Protein AF-A0AAD9KW74-F1 (afdb_monomer)

Foldseek 3Di:
DDDDPPDDDPPPPQKAWDDWDDDDQKIKTWIWGFDDDVHTDIKTKIFIAGNVRHTQFIDIPDPVDPDGDDD

Solvent-accessible surface area (backbone atoms only — not comparable to full-atom values): 4507 Å² total; per-residue (Å²): 139,82,83,81,82,82,71,81,81,74,89,61,81,45,70,43,82,76,50,73,52,74,55,91,66,35,37,38,36,40,30,36,37,54,47,79,63,102,56,82,45,76,35,47,34,41,37,31,21,41,82,87,66,48,79,74,44,48,47,51,68,44,99,90,36,95,57,83,56,78,129

Organism: Ridgeia piscesae (NCBI:txid27915)

Structure (mmCIF, N/CA/C/O b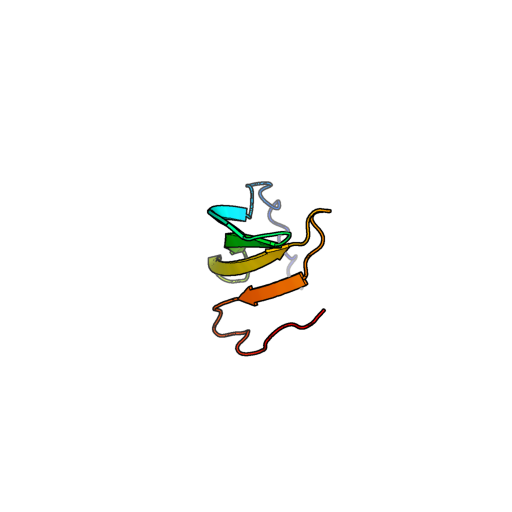ackbone):
data_AF-A0AAD9KW74-F1
#
_entry.id   AF-A0AAD9KW74-F1
#
loop_
_atom_site.group_PDB
_atom_site.id
_atom_site.type_symbol
_atom_site.label_atom_id
_atom_site.label_alt_id
_atom_site.label_comp_id
_atom_site.label_asym_id
_atom_site.label_entity_id
_atom_site.label_seq_id
_atom_site.pdbx_PDB_ins_code
_ato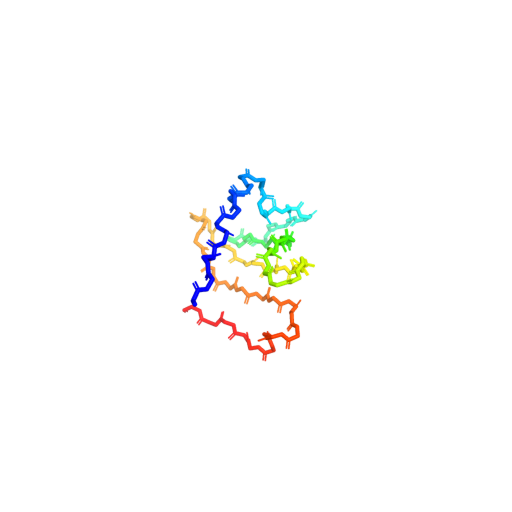m_site.Cartn_x
_atom_site.Cartn_y
_atom_site.Cartn_z
_atom_site.occupancy
_atom_site.B_iso_or_equiv
_atom_site.auth_seq_id
_atom_site.auth_comp_id
_atom_site.auth_asym_id
_atom_site.auth_atom_id
_atom_site.pdbx_PDB_model_num
ATOM 1 N N . MET A 1 1 ? 34.696 14.125 -20.660 1.00 40.16 1 MET A N 1
ATOM 2 C CA . MET A 1 1 ? 33.745 13.983 -19.536 1.00 40.16 1 MET A CA 1
ATOM 3 C C . MET A 1 1 ? 32.534 14.852 -19.851 1.00 40.16 1 MET A C 1
ATOM 5 O O . MET A 1 1 ? 32.693 16.060 -19.929 1.00 40.16 1 MET A O 1
ATOM 9 N N . GLN A 1 2 ? 31.386 14.257 -20.185 1.00 42.31 2 GLN A N 1
ATOM 10 C CA . GLN A 1 2 ? 30.176 15.003 -20.571 1.00 42.31 2 GLN A CA 1
ATOM 11 C C . GLN A 1 2 ? 29.311 15.299 -19.332 1.00 42.31 2 GLN A C 1
ATOM 13 O O . GLN A 1 2 ? 29.236 14.442 -18.448 1.00 42.31 2 GLN A O 1
ATOM 18 N N . PRO A 1 3 ? 28.661 16.473 -19.238 1.00 46.41 3 PRO A N 1
ATOM 19 C CA . PRO A 1 3 ? 27.876 16.840 -18.068 1.00 46.41 3 PRO A CA 1
ATOM 20 C C . PRO A 1 3 ? 26.538 16.087 -18.040 1.00 46.41 3 PRO A C 1
ATOM 22 O O . PRO A 1 3 ? 25.786 16.055 -19.013 1.00 46.41 3 PRO A O 1
ATOM 25 N N . LEU A 1 4 ? 26.231 15.483 -16.891 1.00 50.91 4 LEU A N 1
ATOM 26 C CA . LEU A 1 4 ? 24.934 14.876 -16.596 1.00 50.91 4 LEU A CA 1
ATOM 27 C C . LEU A 1 4 ? 23.863 15.973 -16.539 1.00 50.91 4 LEU A C 1
ATOM 29 O O . LEU A 1 4 ? 23.761 16.699 -15.552 1.00 50.91 4 LEU A O 1
ATOM 33 N N . HIS A 1 5 ? 23.042 16.077 -17.585 1.00 47.50 5 HIS A N 1
ATOM 34 C CA . HIS A 1 5 ? 21.837 16.905 -17.585 1.00 47.50 5 HIS A CA 1
ATOM 35 C C . HIS A 1 5 ? 20.891 16.472 -16.450 1.00 47.50 5 HIS A C 1
ATOM 37 O O . HIS A 1 5 ? 20.132 15.509 -16.581 1.00 47.50 5 HIS A O 1
ATOM 43 N N . HIS A 1 6 ? 20.916 17.205 -15.336 1.00 49.09 6 HIS A N 1
ATOM 44 C CA . HIS A 1 6 ? 19.902 17.136 -14.287 1.00 49.09 6 HIS A CA 1
ATOM 45 C C . HIS A 1 6 ? 18.581 17.682 -14.845 1.00 49.09 6 HIS A C 1
ATOM 47 O O . HIS A 1 6 ? 18.331 18.886 -14.849 1.00 49.09 6 HIS A O 1
ATOM 53 N N . LYS A 1 7 ? 17.727 16.791 -15.364 1.00 45.66 7 LYS A N 1
ATOM 54 C CA . LYS A 1 7 ? 16.336 17.139 -15.676 1.00 45.66 7 LYS A CA 1
ATOM 55 C C . LYS A 1 7 ? 15.589 17.422 -14.364 1.00 45.66 7 LYS A C 1
ATOM 57 O O . LYS A 1 7 ? 15.745 16.651 -13.415 1.00 45.66 7 LYS A O 1
ATOM 62 N N . PRO A 1 8 ? 14.755 18.474 -14.298 1.00 41.22 8 PRO A N 1
ATOM 63 C CA . PRO A 1 8 ? 13.995 18.794 -13.096 1.00 41.22 8 PRO A CA 1
ATOM 64 C C . PRO A 1 8 ? 13.074 17.622 -12.730 1.00 41.22 8 PRO A C 1
ATOM 66 O O . PRO A 1 8 ? 12.304 17.138 -13.566 1.00 41.22 8 PRO A O 1
ATOM 69 N N . ARG A 1 9 ? 13.165 17.152 -11.477 1.00 46.03 9 ARG A N 1
ATOM 70 C CA . ARG A 1 9 ? 12.236 16.174 -10.890 1.00 46.03 9 ARG A CA 1
ATOM 71 C C . ARG A 1 9 ? 10.831 16.768 -10.972 1.00 46.03 9 ARG A C 1
ATOM 73 O O . ARG A 1 9 ? 10.502 17.680 -10.220 1.00 46.03 9 ARG A O 1
ATOM 80 N N . ARG A 1 10 ? 9.998 16.266 -11.888 1.00 47.47 10 ARG A N 1
ATOM 81 C CA . ARG A 1 10 ? 8.570 16.599 -11.901 1.00 47.47 10 ARG A CA 1
ATOM 82 C C . ARG A 1 10 ? 7.980 16.166 -10.561 1.00 47.47 10 ARG A C 1
ATOM 84 O O . ARG A 1 10 ? 7.934 14.980 -10.258 1.00 47.47 10 ARG A O 1
ATOM 91 N N . THR A 1 11 ? 7.510 17.136 -9.791 1.00 48.12 11 THR A N 1
ATOM 92 C CA . THR A 1 11 ? 6.755 17.023 -8.534 1.00 48.12 11 THR A CA 1
ATOM 93 C C . THR A 1 11 ? 5.331 16.486 -8.761 1.00 48.12 11 THR A C 1
ATOM 95 O O . THR A 1 11 ? 4.367 16.917 -8.135 1.00 48.12 11 THR A O 1
ATOM 98 N N . GLY A 1 12 ? 5.172 15.552 -9.702 1.00 53.00 12 GLY A N 1
ATOM 99 C CA . GLY A 1 12 ? 3.904 14.900 -10.000 1.00 53.00 12 GLY A CA 1
ATOM 100 C C . GLY A 1 12 ? 3.714 13.727 -9.053 1.00 53.00 12 GLY A C 1
ATOM 101 O O . GLY A 1 12 ? 4.540 12.822 -9.045 1.00 53.00 12 GLY A O 1
ATOM 102 N N . ARG A 1 13 ? 2.648 13.776 -8.249 1.00 55.81 13 ARG A N 1
ATOM 103 C CA . ARG A 1 13 ? 2.265 12.776 -7.240 1.00 55.81 13 ARG A CA 1
ATOM 104 C C . ARG A 1 13 ? 2.587 11.353 -7.716 1.00 55.81 13 ARG A C 1
ATOM 106 O O . ARG A 1 13 ? 1.983 10.853 -8.661 1.00 55.81 13 ARG A O 1
ATOM 113 N N . PHE A 1 14 ? 3.563 10.733 -7.057 1.00 71.81 14 PHE A N 1
ATOM 114 C CA . PHE A 1 14 ? 4.089 9.415 -7.417 1.00 71.81 14 PHE A CA 1
ATOM 115 C C . PHE A 1 14 ? 3.150 8.280 -7.008 1.00 71.81 14 PHE A C 1
ATOM 117 O O . PHE A 1 14 ? 3.318 7.171 -7.492 1.00 71.81 14 PHE A O 1
ATOM 124 N N . ILE A 1 15 ? 2.160 8.558 -6.155 1.00 72.12 15 ILE A N 1
ATOM 125 C CA . ILE A 1 15 ? 1.259 7.566 -5.570 1.00 72.12 15 ILE A CA 1
ATOM 126 C C . ILE A 1 15 ? -0.158 7.790 -6.097 1.00 72.12 15 I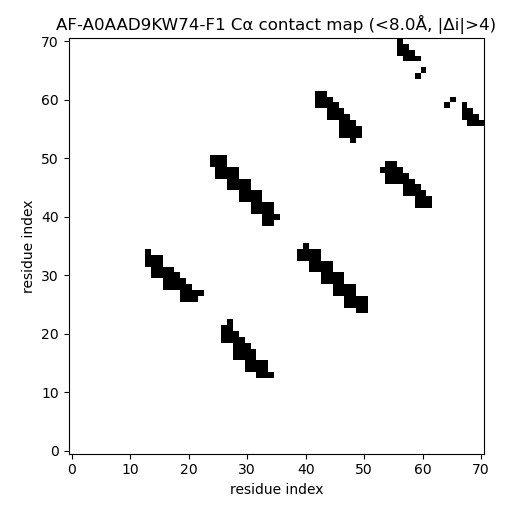LE A C 1
ATOM 128 O O . ILE A 1 15 ? -0.735 8.870 -5.955 1.00 72.12 15 ILE A O 1
ATOM 132 N N . ARG A 1 16 ? -0.721 6.740 -6.685 1.00 77.56 16 ARG A N 1
ATOM 133 C CA . ARG A 1 16 ? -2.116 6.608 -7.090 1.00 77.56 16 ARG A CA 1
ATOM 134 C C . ARG A 1 16 ? -2.779 5.602 -6.155 1.00 77.56 16 ARG A C 1
ATOM 136 O O . ARG A 1 16 ? -2.454 4.424 -6.185 1.00 77.56 16 ARG A O 1
ATOM 143 N N . PHE A 1 17 ? -3.715 6.042 -5.327 1.00 75.94 17 PHE A N 1
ATOM 144 C CA . PHE A 1 17 ? -4.498 5.127 -4.496 1.00 75.94 17 PHE A CA 1
ATOM 145 C C . PHE A 1 17 ? -5.568 4.454 -5.353 1.00 75.94 17 PHE A C 1
ATOM 147 O O . PHE A 1 17 ? -6.288 5.139 -6.081 1.00 75.94 17 PHE A O 1
ATOM 154 N N . VAL A 1 18 ? -5.631 3.122 -5.313 1.00 78.69 18 VAL A N 1
ATOM 155 C CA . VAL A 1 18 ? -6.536 2.345 -6.167 1.00 78.69 18 VAL A CA 1
ATOM 156 C C . VAL A 1 18 ? -7.740 1.889 -5.356 1.00 78.69 18 VAL A C 1
ATOM 158 O O . VAL A 1 18 ? -8.864 2.110 -5.802 1.00 78.69 18 VAL A O 1
ATOM 161 N N . ARG A 1 19 ? -7.529 1.286 -4.175 1.00 88.94 19 ARG A N 1
ATOM 162 C CA . ARG A 1 19 ? -8.592 0.820 -3.260 1.00 88.94 19 ARG A CA 1
ATOM 163 C C . ARG A 1 19 ? -8.088 0.755 -1.818 1.00 88.94 19 ARG A C 1
ATOM 165 O O . ARG A 1 19 ? -6.888 0.631 -1.593 1.00 88.94 19 ARG A O 1
ATOM 172 N N . PHE A 1 20 ? -9.005 0.781 -0.857 1.00 91.69 20 PHE A N 1
ATOM 173 C CA . PHE A 1 20 ? -8.713 0.454 0.536 1.00 91.69 20 PHE A CA 1
ATOM 174 C C . PHE A 1 20 ? -9.875 -0.321 1.157 1.00 91.69 20 PHE A C 1
ATOM 176 O O . PHE A 1 20 ? -11.010 -0.221 0.687 1.00 91.69 20 PHE A O 1
ATOM 183 N N . CYS A 1 21 ? -9.596 -1.081 2.208 1.00 93.44 21 CYS A N 1
ATOM 184 C CA . CYS A 1 21 ? -10.604 -1.640 3.098 1.00 93.44 21 CYS A CA 1
ATOM 185 C C . CYS A 1 21 ? -10.082 -1.618 4.538 1.00 93.44 21 CYS A C 1
ATOM 187 O O . CYS A 1 21 ? -8.877 -1.614 4.765 1.00 93.44 21 CYS A O 1
ATOM 189 N N . LYS A 1 22 ? -10.982 -1.581 5.519 1.00 94.12 22 LYS A N 1
ATOM 190 C CA . LYS A 1 22 ? -10.633 -1.684 6.940 1.00 94.12 22 LYS A CA 1
ATOM 191 C C . LYS A 1 22 ? -11.268 -2.952 7.499 1.00 94.12 22 LYS A C 1
ATOM 193 O O . LYS A 1 22 ? -12.420 -3.245 7.181 1.00 94.12 22 LYS A O 1
ATOM 198 N N . LYS A 1 23 ? -10.516 -3.696 8.304 1.00 92.00 23 LYS A N 1
ATOM 199 C CA . LYS A 1 23 ? -11.007 -4.833 9.081 1.00 92.00 23 LYS A CA 1
ATOM 200 C C . LYS A 1 23 ? -10.429 -4.717 10.484 1.00 92.00 23 LYS A C 1
ATOM 202 O O . LYS A 1 23 ? -9.211 -4.668 10.630 1.00 92.00 23 LYS A O 1
ATOM 207 N N . ASP A 1 24 ? -11.305 -4.680 11.482 1.00 93.31 24 ASP A N 1
ATOM 208 C CA . ASP A 1 24 ? -10.930 -4.486 12.883 1.00 93.31 24 ASP A CA 1
ATOM 209 C C . ASP A 1 24 ? -10.050 -3.226 13.033 1.00 93.31 24 ASP A C 1
ATOM 211 O O . ASP A 1 24 ? -10.414 -2.156 12.540 1.00 93.31 24 ASP A O 1
ATOM 215 N N . GLU A 1 25 ? -8.874 -3.366 13.636 1.00 93.00 25 GLU A N 1
ATOM 216 C CA . GLU A 1 25 ? -7.879 -2.308 13.851 1.00 93.00 25 GLU A CA 1
ATOM 217 C C . GLU A 1 25 ? -6.885 -2.158 12.681 1.00 93.00 25 GLU A C 1
ATOM 219 O O . GLU A 1 25 ? -5.910 -1.417 12.763 1.00 93.00 25 GLU A O 1
ATOM 224 N N . THR A 1 26 ? -7.098 -2.872 11.570 1.00 92.31 26 THR A N 1
ATOM 225 C CA . THR A 1 26 ? -6.172 -2.889 10.429 1.00 92.31 26 THR A CA 1
ATOM 226 C C . THR A 1 26 ? -6.790 -2.269 9.181 1.00 92.31 26 THR A C 1
ATOM 228 O O . THR A 1 26 ? -7.872 -2.651 8.730 1.00 92.31 26 THR A O 1
ATOM 231 N N . THR A 1 27 ? -6.066 -1.339 8.562 1.00 94.06 27 THR A N 1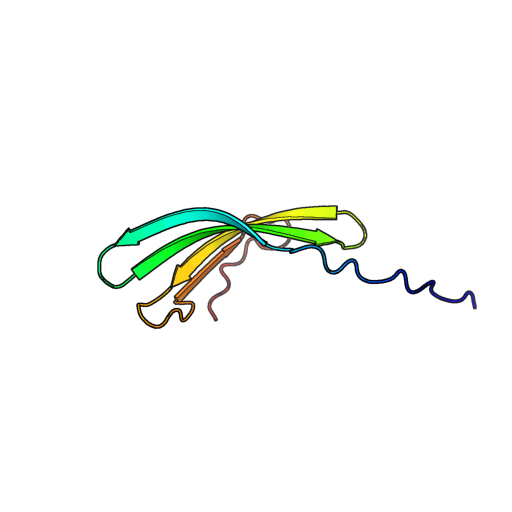
ATOM 232 C CA . THR A 1 27 ? -6.424 -0.756 7.263 1.00 94.06 27 THR A CA 1
ATOM 233 C C . THR A 1 27 ? -5.567 -1.365 6.164 1.00 94.06 27 THR A C 1
ATOM 235 O O . THR A 1 27 ? -4.351 -1.244 6.189 1.00 94.06 27 THR A O 1
ATOM 238 N N . PHE A 1 28 ? -6.185 -1.972 5.160 1.00 92.06 28 PHE A N 1
ATOM 239 C CA . PHE A 1 28 ? -5.514 -2.487 3.972 1.00 92.06 28 PHE A CA 1
ATOM 240 C C . PHE A 1 28 ? -5.645 -1.491 2.822 1.00 92.06 28 PHE A C 1
ATOM 242 O O . PHE A 1 28 ? -6.731 -0.987 2.532 1.00 92.06 28 PHE A O 1
ATOM 249 N N . LEU A 1 29 ? -4.540 -1.218 2.139 1.00 90.75 29 LEU A N 1
ATOM 250 C CA . LEU A 1 29 ? -4.451 -0.261 1.042 1.00 90.75 29 LEU A CA 1
ATOM 251 C C . LEU A 1 29 ? -3.834 -0.943 -0.170 1.00 90.75 29 LEU A C 1
ATOM 253 O O . LEU A 1 29 ? -2.706 -1.411 -0.092 1.00 90.75 29 LEU A O 1
ATOM 257 N N . ARG A 1 30 ? -4.525 -0.903 -1.310 1.00 90.19 30 ARG A N 1
ATOM 258 C CA . ARG A 1 30 ? -3.917 -1.175 -2.613 1.00 90.19 30 ARG A CA 1
ATOM 259 C C . ARG A 1 30 ? -3.616 0.142 -3.306 1.00 90.19 30 ARG A C 1
ATOM 261 O O . ARG A 1 30 ? -4.514 0.922 -3.648 1.00 90.19 30 ARG A O 1
ATOM 268 N N . THR A 1 31 ? -2.335 0.392 -3.517 1.00 87.69 31 THR A N 1
ATOM 269 C CA . THR A 1 31 ? -1.811 1.616 -4.119 1.00 87.69 31 THR A CA 1
ATOM 270 C C . THR A 1 31 ? -0.984 1.285 -5.347 1.00 87.69 31 THR A C 1
ATOM 272 O O . THR A 1 31 ? -0.535 0.163 -5.538 1.00 87.69 31 THR A O 1
ATOM 275 N N . GLN A 1 32 ? -0.805 2.269 -6.209 1.00 86.31 32 GLN A N 1
ATOM 276 C CA . GLN A 1 32 ? -0.021 2.160 -7.416 1.00 86.31 32 GLN A CA 1
ATOM 277 C C . GLN A 1 32 ? 0.983 3.309 -7.441 1.00 86.31 32 GLN A C 1
ATOM 279 O O . GLN A 1 32 ? 0.604 4.478 -7.473 1.00 86.31 32 GLN A O 1
ATOM 284 N N . CYS A 1 33 ? 2.272 2.996 -7.413 1.00 82.19 33 CYS A N 1
ATOM 285 C CA . CYS A 1 33 ? 3.340 3.980 -7.449 1.00 82.19 33 CYS A CA 1
ATOM 286 C C . CYS A 1 33 ? 3.975 4.036 -8.838 1.00 82.19 33 CYS A C 1
ATOM 288 O O . CYS A 1 33 ? 4.348 3.010 -9.401 1.00 82.19 33 CYS A O 1
ATOM 290 N N . ARG A 1 34 ? 4.143 5.233 -9.399 1.00 79.12 34 ARG A N 1
ATOM 291 C CA . ARG A 1 34 ? 4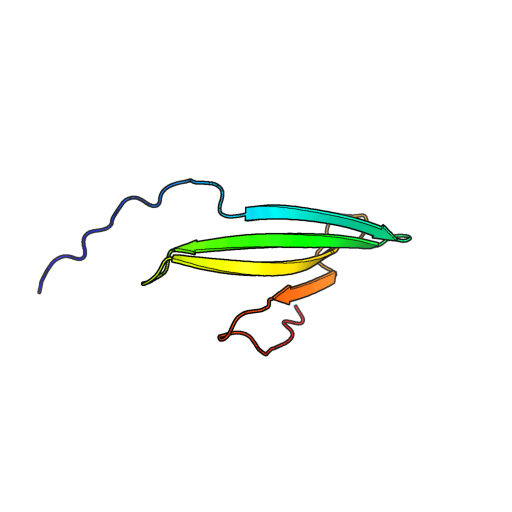.905 5.423 -10.636 1.00 79.12 34 ARG A CA 1
ATOM 292 C C . ARG A 1 34 ? 6.325 5.842 -10.294 1.00 79.12 34 ARG A C 1
ATOM 294 O O . ARG A 1 34 ? 6.553 6.977 -9.890 1.00 79.12 34 ARG A O 1
ATOM 301 N N . ALA A 1 35 ? 7.292 4.967 -10.537 1.00 74.56 35 ALA A N 1
ATOM 302 C CA . ALA A 1 35 ? 8.702 5.299 -10.411 1.00 74.56 35 ALA A CA 1
ATOM 303 C C . ALA A 1 35 ? 9.289 5.677 -11.774 1.00 74.56 35 ALA A C 1
ATOM 305 O O . ALA A 1 35 ? 9.221 4.922 -12.748 1.00 74.56 35 ALA A O 1
ATOM 306 N N . GLN A 1 36 ? 9.906 6.854 -11.844 1.00 68.12 36 GLN A N 1
ATOM 307 C CA . GLN A 1 36 ? 10.689 7.262 -13.003 1.00 68.12 36 GLN A CA 1
ATOM 308 C C . GLN A 1 36 ? 12.162 6.914 -12.763 1.00 68.12 36 GLN A C 1
ATOM 310 O O . GLN A 1 36 ? 12.875 7.642 -12.077 1.00 68.12 36 GLN A O 1
ATOM 315 N N . MET A 1 37 ? 12.601 5.781 -13.316 1.00 70.88 37 MET A N 1
ATOM 316 C CA . MET A 1 37 ? 14.007 5.359 -13.340 1.00 70.88 37 MET A CA 1
ATOM 317 C C . MET A 1 37 ? 14.571 5.577 -14.759 1.00 70.88 37 MET A C 1
ATOM 319 O O . MET A 1 37 ? 14.178 6.523 -15.441 1.00 70.88 37 MET A O 1
ATOM 323 N N . ARG A 1 38 ? 15.455 4.693 -15.258 1.00 70.12 38 ARG A N 1
ATOM 324 C CA . ARG A 1 38 ? 15.856 4.689 -16.685 1.00 70.12 38 ARG A CA 1
ATOM 325 C C . ARG A 1 38 ? 14.659 4.496 -17.628 1.00 70.12 38 ARG A C 1
ATOM 327 O O . ARG A 1 38 ? 14.670 5.003 -18.744 1.00 70.12 38 ARG A O 1
ATOM 334 N N . ARG A 1 39 ? 13.629 3.779 -17.171 1.00 67.62 39 ARG A N 1
ATOM 335 C CA . ARG A 1 39 ? 12.303 3.671 -17.794 1.00 67.62 39 ARG A CA 1
ATOM 336 C C . ARG A 1 39 ? 11.246 4.054 -16.753 1.00 67.62 39 ARG A C 1
ATOM 338 O O . ARG A 1 39 ? 11.493 3.949 -15.552 1.00 67.62 39 ARG A O 1
ATOM 345 N N . CYS A 1 40 ? 10.096 4.540 -17.213 1.00 72.00 40 CYS A N 1
ATOM 346 C CA . CYS A 1 40 ? 8.939 4.757 -16.346 1.00 72.00 40 CYS A CA 1
ATOM 347 C C . CYS A 1 40 ? 8.292 3.406 -16.045 1.00 72.00 40 CYS A C 1
ATOM 349 O O . CYS A 1 40 ? 7.787 2.772 -16.968 1.00 72.00 40 CYS A O 1
ATOM 351 N N . THR A 1 41 ? 8.275 3.018 -14.774 1.00 75.75 41 THR A N 1
ATOM 352 C CA . THR A 1 41 ? 7.652 1.778 -14.306 1.00 75.75 41 THR A CA 1
ATOM 353 C C . THR A 1 41 ? 6.553 2.111 -13.312 1.00 75.75 41 THR A C 1
ATOM 355 O O . THR A 1 41 ? 6.665 3.059 -12.532 1.00 75.75 41 THR A O 1
ATOM 358 N N . THR A 1 42 ? 5.484 1.331 -13.359 1.00 79.62 42 THR A N 1
ATOM 359 C CA . THR A 1 42 ? 4.371 1.410 -12.423 1.00 79.62 42 THR A CA 1
ATOM 360 C C . THR A 1 42 ? 4.406 0.169 -11.539 1.00 79.62 42 THR A C 1
ATOM 362 O O . THR A 1 42 ? 4.553 -0.933 -12.059 1.00 79.62 42 THR A O 1
ATOM 365 N N . TYR A 1 43 ? 4.302 0.362 -10.230 1.00 80.12 43 TYR A N 1
ATOM 366 C CA . TYR A 1 43 ? 4.326 -0.684 -9.216 1.00 80.12 43 TYR A CA 1
ATOM 367 C C . TYR A 1 43 ? 2.993 -0.723 -8.494 1.00 80.12 43 TYR A C 1
ATOM 369 O O . TYR A 1 43 ? 2.545 0.317 -8.016 1.00 80.12 43 TYR A O 1
ATOM 377 N N . ASP A 1 44 ? 2.400 -1.903 -8.380 1.00 85.44 44 ASP A N 1
ATOM 378 C CA . ASP A 1 44 ? 1.280 -2.128 -7.477 1.00 85.44 44 ASP A CA 1
ATOM 379 C C . ASP A 1 44 ? 1.837 -2.515 -6.101 1.00 85.44 44 ASP A C 1
ATOM 381 O O . ASP A 1 44 ? 2.701 -3.388 -5.986 1.00 85.44 44 ASP A O 1
ATOM 385 N N . ILE A 1 45 ? 1.382 -1.807 -5.071 1.00 86.25 45 ILE A N 1
ATOM 386 C CA . ILE A 1 45 ? 1.848 -1.930 -3.694 1.00 86.25 45 ILE A CA 1
ATOM 387 C C . ILE A 1 45 ? 0.631 -2.121 -2.797 1.00 86.25 45 ILE A C 1
ATOM 389 O O . ILE A 1 45 ? -0.210 -1.223 -2.683 1.00 86.25 45 ILE A O 1
ATOM 393 N N . ASP A 1 46 ? 0.583 -3.265 -2.133 1.00 89.69 46 ASP A N 1
ATOM 394 C CA . ASP A 1 46 ? -0.379 -3.581 -1.090 1.00 89.69 46 ASP A CA 1
ATOM 395 C C . ASP A 1 46 ? 0.256 -3.281 0.282 1.00 89.69 46 ASP A C 1
ATOM 397 O O . ASP A 1 46 ? 1.385 -3.681 0.567 1.00 89.69 46 ASP A O 1
ATOM 401 N N . LEU A 1 47 ? -0.445 -2.528 1.127 1.00 89.44 47 LEU A N 1
ATOM 402 C CA . LEU A 1 47 ? -0.007 -2.131 2.467 1.00 89.44 47 LEU A CA 1
ATOM 403 C C . LEU A 1 47 ? -1.063 -2.549 3.487 1.00 89.44 47 LEU A C 1
ATOM 405 O O . LEU A 1 47 ? -2.258 -2.477 3.199 1.00 89.44 47 LEU A O 1
ATOM 409 N N . SER A 1 48 ? -0.640 -2.890 4.698 1.00 92.06 48 SER A N 1
ATOM 410 C CA . SER A 1 48 ? -1.517 -2.890 5.868 1.00 92.06 48 SER A CA 1
ATOM 411 C C . SER A 1 48 ? -1.011 -1.879 6.886 1.00 92.06 48 SER A C 1
ATOM 413 O O . SER A 1 48 ? 0.190 -1.819 7.146 1.00 92.06 48 SER A O 1
ATOM 415 N N . LEU A 1 49 ? -1.920 -1.091 7.447 1.00 92.06 49 LEU A N 1
ATOM 416 C CA . LEU A 1 49 ? -1.653 -0.091 8.469 1.00 92.06 49 LEU A CA 1
ATOM 417 C C . LEU A 1 49 ? -2.382 -0.438 9.766 1.00 92.06 49 LEU A C 1
ATOM 419 O O . LEU A 1 49 ? -3.466 -1.024 9.708 1.00 92.06 49 LEU A O 1
ATOM 423 N N . ASP A 1 50 ? -1.825 -0.029 10.900 1.00 93.19 50 ASP A N 1
ATOM 424 C CA . ASP A 1 50 ? -2.545 0.010 12.176 1.00 93.19 50 ASP A CA 1
ATOM 425 C C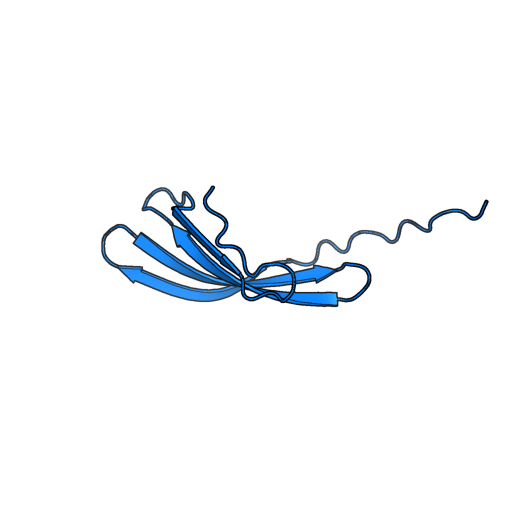 . ASP A 1 50 ? -3.487 1.230 12.265 1.00 93.19 50 ASP A C 1
ATOM 427 O O . ASP A 1 50 ? -3.607 2.027 11.325 1.00 93.19 50 ASP A O 1
ATOM 431 N N . GLU A 1 51 ? -4.179 1.385 13.395 1.00 91.19 51 GLU A N 1
ATOM 432 C CA . GLU A 1 51 ? -5.105 2.503 13.622 1.00 91.19 51 GLU A CA 1
ATOM 433 C C . GLU A 1 51 ? -4.418 3.869 13.691 1.00 91.19 51 GLU A C 1
ATOM 435 O O . GLU A 1 51 ? -5.046 4.897 13.435 1.00 91.19 51 GLU A O 1
ATOM 440 N N . GLN A 1 52 ? -3.129 3.887 14.013 1.00 92.31 52 GLN A N 1
ATOM 441 C CA . GLN A 1 52 ? -2.293 5.078 14.082 1.00 92.31 52 GLN A CA 1
ATOM 442 C C . GLN A 1 52 ? -1.689 5.435 12.714 1.00 92.31 52 GLN A C 1
ATOM 444 O O . GLN A 1 52 ? -1.036 6.470 12.574 1.00 92.31 52 GLN A O 1
ATOM 449 N N . GLY A 1 53 ? -1.938 4.612 11.690 1.00 86.50 53 GLY A N 1
ATOM 450 C CA . GLY A 1 53 ? -1.427 4.796 10.339 1.00 86.50 53 GLY A CA 1
ATOM 451 C C . GLY A 1 53 ? 0.014 4.318 10.150 1.00 86.50 53 GLY A C 1
ATOM 452 O O . GLY A 1 53 ? 0.612 4.619 9.114 1.00 86.50 53 GLY A O 1
ATOM 453 N N . ASN A 1 54 ? 0.581 3.575 11.104 1.00 90.12 54 ASN A N 1
ATOM 454 C CA . ASN A 1 54 ? 1.887 2.950 10.944 1.00 90.12 54 ASN A CA 1
ATOM 455 C C . ASN A 1 54 ? 1.780 1.745 10.018 1.00 90.12 54 ASN A C 1
ATOM 457 O O . ASN A 1 54 ? 0.804 0.999 10.040 1.00 90.12 54 ASN A O 1
ATOM 461 N N . ILE A 1 55 ? 2.816 1.531 9.215 1.00 89.69 55 ILE A N 1
ATOM 462 C CA . ILE A 1 55 ? 2.880 0.409 8.284 1.00 89.69 55 ILE A CA 1
ATOM 463 C C . ILE A 1 55 ? 3.179 -0.877 9.057 1.00 89.69 55 ILE A C 1
ATOM 465 O O . ILE A 1 55 ? 4.256 -1.022 9.628 1.00 89.69 55 ILE A O 1
ATOM 469 N N . LEU A 1 56 ? 2.247 -1.825 9.011 1.00 88.94 56 LEU A N 1
ATOM 470 C CA . LEU A 1 56 ? 2.409 -3.174 9.550 1.00 88.94 56 LEU A CA 1
ATOM 471 C C . LEU A 1 56 ? 3.070 -4.102 8.524 1.00 88.94 56 LEU A C 1
ATOM 473 O O . LEU A 1 56 ? 4.036 -4.799 8.830 1.00 88.94 56 LEU A O 1
ATOM 477 N N . HIS A 1 57 ? 2.569 -4.102 7.286 1.00 86.31 57 HIS A N 1
ATOM 478 C CA . HIS A 1 57 ? 3.091 -4.942 6.209 1.00 86.31 57 HIS A CA 1
ATOM 479 C C . HIS A 1 57 ? 3.085 -4.211 4.872 1.00 86.31 57 HIS A C 1
ATOM 481 O O . HIS A 1 57 ? 2.234 -3.360 4.612 1.00 86.31 57 HIS A O 1
ATOM 487 N N . THR A 1 58 ? 4.029 -4.587 4.007 1.00 87.38 58 THR A N 1
ATOM 488 C CA . THR A 1 58 ? 4.099 -4.123 2.621 1.00 87.38 58 THR A CA 1
ATOM 489 C C . THR A 1 58 ? 4.353 -5.298 1.686 1.00 87.38 58 THR A C 1
ATOM 491 O O . THR A 1 58 ? 5.170 -6.175 1.973 1.00 87.38 58 THR A O 1
ATOM 494 N N . GLN A 1 59 ? 3.659 -5.310 0.558 1.00 83.50 59 GLN A N 1
ATOM 495 C CA . GLN A 1 59 ? 3.860 -6.242 -0.539 1.00 83.50 59 GLN A CA 1
ATOM 496 C C . GLN A 1 59 ? 3.895 -5.439 -1.837 1.00 83.50 59 GLN A C 1
ATOM 498 O O . GLN A 1 59 ? 3.077 -4.550 -2.051 1.00 83.50 59 GLN A O 1
ATOM 503 N N . CYS A 1 60 ? 4.860 -5.725 -2.704 1.00 80.75 60 CYS A N 1
ATOM 504 C CA . CYS A 1 60 ? 5.012 -5.046 -3.985 1.00 80.75 60 CYS A CA 1
ATOM 505 C C . CYS A 1 60 ? 5.151 -6.093 -5.084 1.00 80.75 60 CYS A C 1
ATOM 507 O O . CYS A 1 60 ? 6.052 -6.929 -5.033 1.00 80.75 60 CYS A O 1
ATOM 509 N N . GLU A 1 61 ? 4.284 -6.039 -6.092 1.00 67.00 61 GLU A N 1
ATOM 510 C CA . GLU A 1 61 ? 4.435 -6.863 -7.289 1.00 67.00 61 GLU A CA 1
ATOM 511 C C . GLU A 1 61 ? 5.406 -6.161 -8.244 1.00 67.00 61 GLU A C 1
ATOM 513 O O . GLU A 1 61 ? 5.023 -5.364 -9.103 1.00 67.00 61 GLU A O 1
ATOM 518 N N . CYS A 1 62 ? 6.705 -6.424 -8.086 1.00 66.31 62 CYS A N 1
ATOM 519 C CA . CYS A 1 62 ? 7.695 -6.010 -9.072 1.00 66.31 62 CYS A CA 1
ATOM 520 C C . CYS A 1 62 ? 8.699 -7.119 -9.388 1.00 66.31 62 CYS A C 1
ATOM 522 O O . CYS A 1 62 ? 9.110 -7.883 -8.518 1.00 66.31 62 CYS A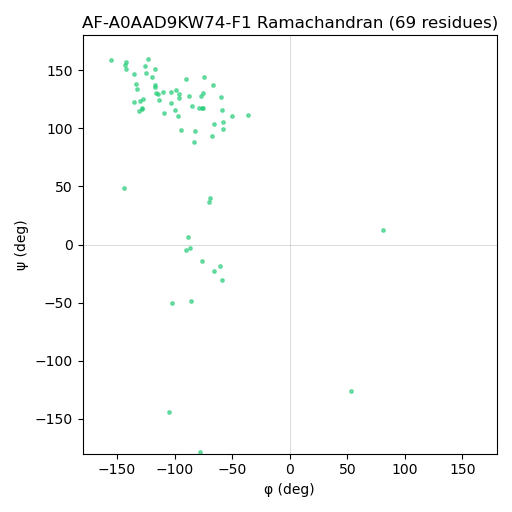 O 1
ATOM 524 N N . ALA A 1 63 ? 9.161 -7.161 -10.642 1.00 55.06 63 ALA A N 1
ATOM 525 C CA . ALA A 1 63 ? 10.185 -8.109 -11.089 1.00 55.06 63 ALA A CA 1
ATOM 526 C C . ALA A 1 63 ? 11.527 -7.958 -10.339 1.00 55.06 63 ALA A C 1
ATOM 528 O O . ALA A 1 63 ? 12.341 -8.873 -10.345 1.00 55.06 63 ALA A O 1
ATOM 529 N N . ALA A 1 64 ? 11.754 -6.812 -9.685 1.00 54.12 64 ALA A N 1
ATOM 530 C CA . ALA A 1 64 ? 12.931 -6.544 -8.859 1.00 54.12 64 ALA A CA 1
ATOM 531 C C . ALA A 1 64 ? 12.750 -6.941 -7.378 1.00 54.12 64 ALA A C 1
ATOM 533 O O . ALA A 1 64 ? 13.697 -6.822 -6.607 1.00 54.12 64 ALA A O 1
ATOM 534 N N . GLY A 1 65 ? 11.556 -7.382 -6.970 1.00 48.53 65 GLY A N 1
ATOM 535 C CA . GLY A 1 65 ? 11.151 -7.459 -5.567 1.00 48.53 65 GLY A CA 1
ATOM 536 C C . GLY A 1 65 ? 10.270 -8.658 -5.246 1.00 48.53 65 GLY A C 1
ATOM 537 O O . GLY A 1 65 ? 9.283 -8.508 -4.537 1.00 48.53 65 GLY A O 1
ATOM 538 N N . MET A 1 66 ? 10.658 -9.862 -5.683 1.00 47.75 66 MET A N 1
ATOM 539 C CA . MET A 1 66 ? 10.153 -11.126 -5.109 1.00 47.75 66 MET A CA 1
ATOM 540 C C . MET A 1 66 ? 10.664 -11.353 -3.66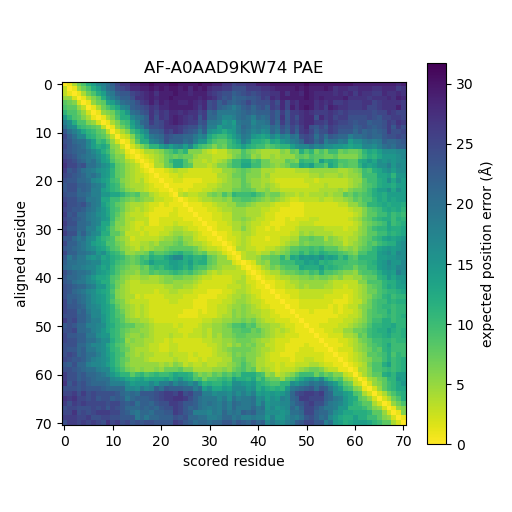7 1.00 47.75 66 MET A C 1
ATOM 542 O O . MET A 1 66 ? 11.053 -12.456 -3.295 1.00 47.75 66 MET A O 1
ATOM 546 N N . ALA A 1 67 ? 10.720 -10.301 -2.853 1.00 39.66 67 ALA A N 1
ATOM 547 C CA . ALA A 1 67 ? 11.129 -10.354 -1.463 1.00 39.66 67 ALA A CA 1
ATOM 548 C C . ALA A 1 67 ? 10.075 -9.612 -0.642 1.00 39.66 67 ALA A C 1
ATOM 550 O O . ALA A 1 67 ? 9.889 -8.407 -0.797 1.00 39.66 67 ALA A O 1
ATOM 551 N N . HIS A 1 68 ? 9.379 -10.349 0.223 1.00 42.09 68 HIS A N 1
ATOM 552 C CA . HIS A 1 68 ? 8.624 -9.775 1.331 1.00 42.09 68 HIS A CA 1
ATOM 553 C C . HIS A 1 68 ? 9.537 -8.805 2.092 1.00 42.09 68 HIS A C 1
ATOM 555 O O . HIS A 1 68 ? 10.486 -9.238 2.746 1.00 42.09 68 HIS A O 1
ATOM 561 N N . ILE A 1 69 ? 9.269 -7.502 2.014 1.00 43.22 69 ILE A N 1
ATOM 562 C CA . ILE A 1 69 ? 9.967 -6.519 2.842 1.00 43.22 69 ILE A CA 1
ATOM 563 C C . ILE A 1 69 ? 9.264 -6.527 4.199 1.00 43.22 69 ILE A C 1
ATOM 565 O O . ILE A 1 69 ? 8.200 -5.931 4.370 1.00 43.22 69 ILE A O 1
ATOM 569 N N . ARG A 1 70 ? 9.840 -7.267 5.151 1.00 33.88 70 ARG A N 1
ATOM 570 C CA . ARG A 1 70 ? 9.591 -7.041 6.578 1.00 33.88 70 ARG A CA 1
ATOM 571 C C . ARG A 1 70 ? 10.442 -5.838 6.986 1.00 33.88 70 ARG A C 1
ATOM 573 O O . ARG A 1 70 ? 11.658 -5.889 6.810 1.00 33.88 70 ARG A O 1
ATOM 580 N N . LEU A 1 71 ? 9.780 -4.763 7.416 1.00 36.62 71 LEU A N 1
ATOM 581 C CA . LEU A 1 71 ? 10.415 -3.630 8.093 1.00 36.62 71 LEU A CA 1
ATOM 582 C C . LEU A 1 71 ? 10.831 -4.043 9.507 1.00 36.62 71 LEU A C 1
ATOM 584 O O . LEU A 1 71 ? 10.090 -4.856 10.107 1.00 36.62 71 LEU A O 1
#

Nearest PDB structures (foldseek):
  5ieo-assembly1_A  TM=8.356E-01  e=2.160E+00  synthetic construct
  1h54-assembly1_B  TM=6.877E-01  e=5.615E+00  Levilactobacillus brevis
  4nks-assembly2_B  TM=5.372E-01  e=2.285E+00  Homo sapiens
  1h54-assembly1_A  TM=6.609E-01  e=7.866E+00  Levilactob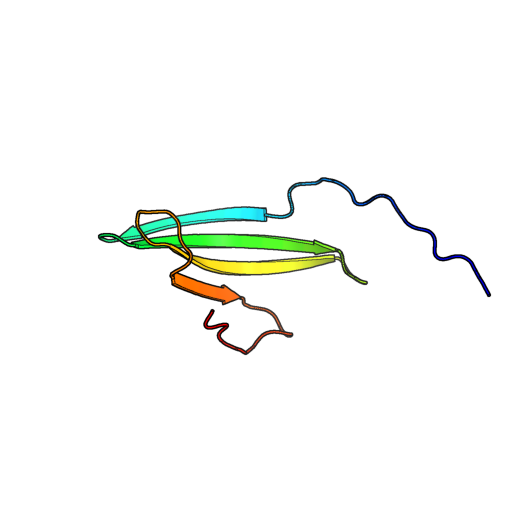acillus brevis
  6c1c-assembly2_B  TM=4.863E-01  e=2.704E+00  Homo sapiens

Sequence (71 aa):
MQPLHHKPRRTGRFIRFVRFCKKDETTFLRTQCRAQMRRCTTYDIDLSLDEQGNILHTQCECAAGMAHIRL

pLDDT: mean 72.24, std 19.18, range [33.88, 94.12]

Mean predicted aligned error: 11.5 Å

Radius of gyration: 15.75 Å; Cα contacts (8 Å, |Δi|>4): 114; chains: 1; bounding box: 45×30×35 Å

Secondary structure (DSSP, 8-state):
--------------EEEEEEEEETTEEEEEEEEEEESSSEEEEEEEEEE-TT--EEEEEEE-TT--S-B--